Protein AF-A0A7W0FIK3-F1 (afdb_monomer)

Solvent-accessible surface area (backbone atoms only — not comparable to full-atom values): 3808 Å² total; per-residue (Å²): 135,86,75,79,78,76,83,75,84,68,86,54,54,73,44,67,43,56,35,42,36,86,38,34,70,57,49,54,55,50,51,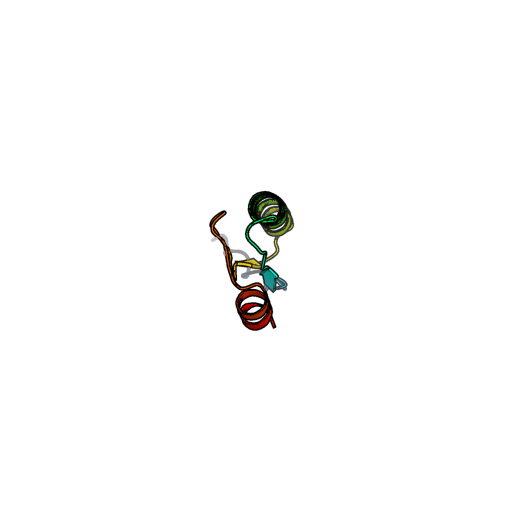52,54,41,45,74,75,57,36,43,76,44,80,44,33,42,89,48,76,53,96,66,68,52,69,61,27,52,59,63,50,109

Mean predicted aligned error: 8.84 Å

Sequence (62 aa):
MQTPPPPAVSNKKVIAIGTDHGGVDLKAALKADLIEQGYEVVDCGTNTKDAVDYPDIALAVA

Structure (mmCIF, N/CA/C/O backbone):
data_AF-A0A7W0FIK3-F1
#
_entry.id   AF-A0A7W0FIK3-F1
#
loop_
_atom_site.group_PDB
_atom_site.id
_atom_site.type_symbol
_atom_site.label_atom_id
_atom_site.label_alt_id
_atom_site.label_comp_id
_atom_site.label_asym_id
_atom_site.label_entity_id
_atom_site.label_seq_id
_atom_site.pdbx_PDB_ins_code
_atom_site.Cartn_x
_atom_site.Cartn_y
_atom_site.Cartn_z
_atom_site.occupancy
_atom_site.B_iso_or_equiv
_atom_site.auth_seq_id
_atom_site.auth_comp_id
_atom_site.auth_asym_id
_atom_site.auth_atom_id
_atom_site.pdbx_PDB_model_num
ATOM 1 N N . MET A 1 1 ? -9.455 -2.975 43.593 1.00 56.00 1 MET A N 1
ATOM 2 C CA . MET A 1 1 ? -9.637 -3.884 42.444 1.00 56.00 1 MET A CA 1
ATOM 3 C C . MET A 1 1 ? -10.042 -3.019 41.257 1.00 56.00 1 MET A C 1
ATOM 5 O O . MET A 1 1 ? -11.211 -2.687 41.144 1.00 56.00 1 MET A O 1
ATOM 9 N N . GLN A 1 2 ? -9.084 -2.516 40.470 1.00 46.06 2 GLN A N 1
ATOM 10 C CA . GLN A 1 2 ? -9.414 -1.787 39.238 1.00 46.06 2 GLN A CA 1
ATOM 11 C C . GLN A 1 2 ? -9.727 -2.832 38.169 1.00 46.06 2 GLN A C 1
ATOM 13 O O . GLN A 1 2 ? -8.871 -3.643 37.827 1.00 46.06 2 GLN A O 1
ATOM 18 N N . THR A 1 3 ? -10.970 -2.866 37.709 1.00 53.09 3 THR A N 1
ATOM 19 C CA . THR A 1 3 ? -11.364 -3.635 36.530 1.00 53.09 3 THR A CA 1
ATOM 20 C C . THR A 1 3 ? -10.672 -3.042 35.299 1.00 53.09 3 THR A C 1
ATOM 22 O O . THR A 1 3 ? -10.702 -1.816 35.154 1.00 53.09 3 THR A O 1
ATOM 25 N N . PRO A 1 4 ? -10.062 -3.848 34.412 1.00 65.94 4 PRO A N 1
ATOM 26 C CA . PRO A 1 4 ? -9.592 -3.338 33.131 1.00 65.94 4 PRO A CA 1
ATOM 27 C C . PRO A 1 4 ? -10.796 -2.820 32.323 1.00 65.94 4 PRO A C 1
ATOM 29 O O . PRO A 1 4 ? -11.877 -3.415 32.401 1.00 65.94 4 PRO A O 1
ATOM 32 N N . PRO A 1 5 ? -10.652 -1.705 31.584 1.00 59.00 5 PRO A N 1
ATOM 33 C CA . PRO A 1 5 ? -11.714 -1.211 30.719 1.00 59.00 5 PRO A CA 1
ATOM 34 C C . PRO A 1 5 ? -12.080 -2.289 29.682 1.00 59.00 5 PRO A C 1
ATOM 36 O O . PRO A 1 5 ? -11.200 -3.042 29.252 1.00 59.00 5 PRO A O 1
ATOM 39 N N . PRO A 1 6 ? -13.360 -2.402 29.286 1.00 60.00 6 PRO A N 1
ATOM 40 C CA . PRO A 1 6 ? -13.774 -3.341 28.249 1.00 60.00 6 PRO A CA 1
ATOM 41 C C . PRO A 1 6 ? -12.975 -3.072 26.964 1.00 60.00 6 PRO A C 1
ATOM 43 O O . PRO A 1 6 ? -12.684 -1.906 26.680 1.00 60.00 6 PRO A O 1
ATOM 46 N N . PRO A 1 7 ? -12.606 -4.106 26.181 1.00 58.12 7 PRO A N 1
ATOM 47 C CA . PRO A 1 7 ? -11.958 -3.890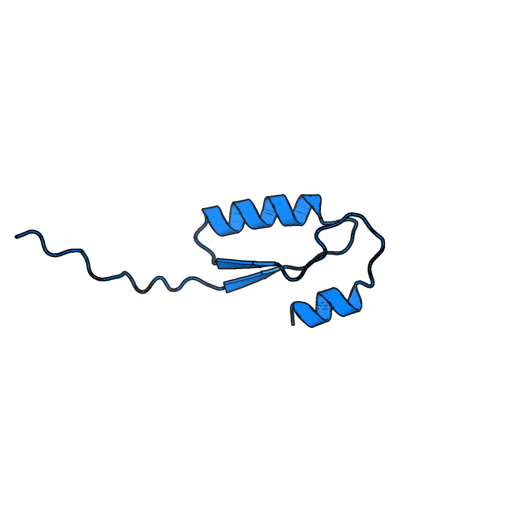 24.899 1.00 58.12 7 PRO A CA 1
ATOM 48 C C . PRO A 1 7 ? -12.933 -3.080 24.053 1.00 58.12 7 PRO A C 1
ATOM 50 O O . PRO A 1 7 ? -14.019 -3.555 23.716 1.00 58.12 7 PRO A O 1
ATOM 53 N N . ALA A 1 8 ? -12.584 -1.823 23.784 1.00 58.59 8 ALA A N 1
ATOM 54 C CA . ALA A 1 8 ? -13.326 -1.019 22.840 1.00 58.59 8 ALA A CA 1
ATOM 55 C C . ALA A 1 8 ? -13.326 -1.819 21.538 1.00 58.59 8 ALA A C 1
ATOM 57 O O . ALA A 1 8 ? -12.264 -2.110 20.985 1.00 58.59 8 ALA A O 1
ATOM 58 N N . VAL A 1 9 ? -14.504 -2.249 21.093 1.00 53.31 9 VAL A N 1
ATOM 59 C CA . VAL A 1 9 ? -14.692 -2.779 19.746 1.00 53.31 9 VAL A CA 1
ATOM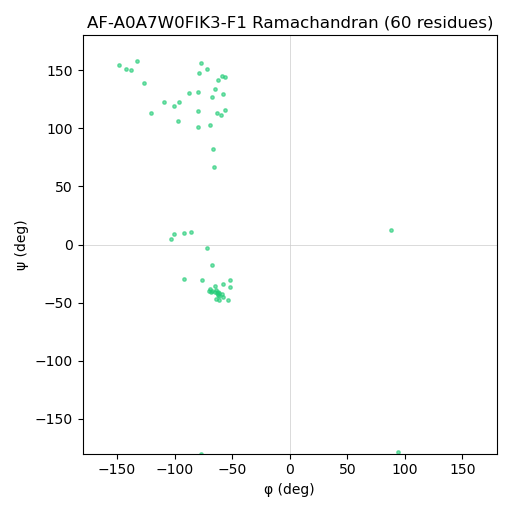 60 C C . VAL A 1 9 ? -14.471 -1.592 18.820 1.00 53.31 9 VAL A C 1
ATOM 62 O O . VAL A 1 9 ? -15.388 -0.857 18.464 1.00 53.31 9 VAL A O 1
ATOM 65 N N . SER A 1 10 ? -13.200 -1.314 18.547 1.00 59.31 10 SER A N 1
ATOM 66 C CA . SER A 1 10 ? -12.787 -0.323 17.578 1.00 59.31 10 SER A CA 1
ATOM 67 C C . SER A 1 10 ? -13.299 -0.830 16.243 1.00 59.31 10 SER A C 1
ATOM 69 O O . SER A 1 10 ? -12.837 -1.865 15.764 1.00 59.31 10 SER A O 1
ATOM 71 N N . ASN A 1 11 ? -14.253 -0.116 15.643 1.00 64.69 11 ASN A N 1
ATOM 72 C CA . ASN A 1 11 ? -14.608 -0.263 14.232 1.00 64.69 11 ASN A CA 1
ATOM 73 C C . ASN A 1 11 ? -13.408 0.194 13.383 1.00 64.69 11 ASN A C 1
ATOM 75 O O . ASN A 1 11 ? -13.438 1.232 12.721 1.00 64.69 11 ASN A O 1
ATOM 79 N N . LYS A 1 12 ? -12.311 -0.559 13.468 1.00 67.56 12 LYS A N 1
ATOM 80 C CA . LYS A 1 12 ? -11.087 -0.352 12.716 1.00 67.56 12 LYS A CA 1
ATOM 81 C C . LYS A 1 12 ? -11.427 -0.691 11.277 1.00 67.56 12 LYS A C 1
ATOM 83 O O . LYS A 1 12 ? -11.610 -1.854 10.929 1.00 67.56 12 LYS A O 1
ATOM 88 N N . LYS A 1 13 ? -11.619 0.337 10.453 1.00 85.00 13 LYS A N 1
ATOM 89 C CA . LYS A 1 13 ? -11.795 0.124 9.019 1.00 85.00 13 LYS A CA 1
ATOM 90 C C . LYS A 1 13 ? -10.465 -0.382 8.475 1.00 85.00 13 LYS A C 1
ATOM 92 O O . LYS A 1 13 ? -9.423 0.227 8.722 1.00 85.00 13 LYS A O 1
ATOM 97 N N . VAL A 1 14 ? -10.531 -1.512 7.786 1.00 91.31 14 VAL A N 1
ATOM 98 C CA . VAL A 1 14 ? -9.379 -2.122 7.132 1.00 91.31 14 VAL A CA 1
ATOM 99 C C . VAL A 1 14 ? -9.256 -1.518 5.739 1.00 91.31 14 VAL A C 1
ATOM 101 O O . VAL A 1 14 ? -10.246 -1.439 5.011 1.00 91.31 14 VAL A O 1
ATOM 104 N N . ILE A 1 15 ? -8.060 -1.059 5.387 1.00 90.56 15 ILE A N 1
ATOM 105 C CA . ILE A 1 15 ? -7.748 -0.446 4.097 1.00 90.56 15 ILE A CA 1
ATOM 106 C C . ILE A 1 15 ? -6.661 -1.287 3.436 1.00 90.56 15 ILE A C 1
ATOM 108 O O . ILE A 1 15 ? -5.531 -1.337 3.921 1.00 90.56 15 ILE A O 1
ATOM 112 N N . ALA A 1 16 ? -7.001 -1.937 2.326 1.00 92.12 16 ALA A N 1
ATOM 113 C CA . ALA A 1 16 ? -6.018 -2.545 1.440 1.00 92.12 16 ALA A CA 1
ATOM 114 C C . ALA A 1 16 ? -5.397 -1.460 0.551 1.00 92.12 16 ALA A C 1
ATOM 116 O O . ALA A 1 16 ? -6.115 -0.650 -0.038 1.00 92.12 16 ALA A O 1
ATOM 117 N N . ILE A 1 17 ? -4.069 -1.428 0.464 1.00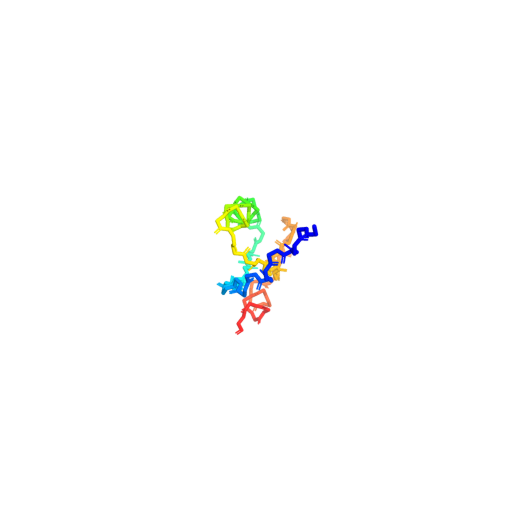 91.25 17 IL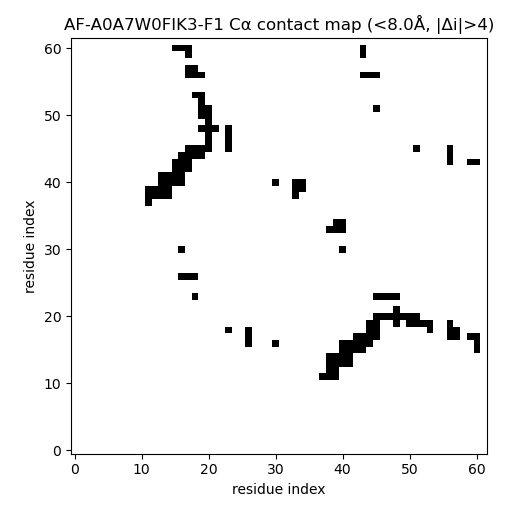E A N 1
ATOM 118 C CA . ILE A 1 17 ? -3.333 -0.499 -0.395 1.00 91.25 17 ILE A CA 1
ATOM 119 C C . ILE A 1 17 ? -2.377 -1.266 -1.299 1.00 91.25 17 ILE A C 1
ATOM 121 O O . ILE A 1 17 ? -1.698 -2.196 -0.862 1.00 91.25 17 ILE A O 1
ATOM 125 N N . GLY A 1 18 ? -2.306 -0.836 -2.556 1.00 89.00 18 GLY A N 1
ATOM 126 C CA . GLY A 1 18 ? -1.380 -1.366 -3.542 1.00 89.00 18 GLY A CA 1
ATOM 127 C C . GLY A 1 18 ? -0.841 -0.268 -4.458 1.00 89.00 18 GLY A C 1
ATOM 128 O O . GLY A 1 18 ? -1.510 0.739 -4.679 1.00 89.00 18 GLY A O 1
ATOM 129 N N . THR A 1 19 ? 0.376 -0.435 -4.967 1.00 86.62 19 THR A N 1
ATOM 130 C CA . THR A 1 19 ? 1.041 0.510 -5.876 1.00 86.62 19 THR A CA 1
ATOM 131 C C . THR A 1 19 ? 1.965 -0.202 -6.856 1.00 86.62 19 THR A C 1
ATOM 133 O O . THR A 1 19 ? 2.506 -1.258 -6.540 1.00 86.62 19 THR A O 1
ATOM 136 N N . ASP A 1 20 ? 2.216 0.403 -8.015 1.00 85.06 20 ASP A N 1
ATOM 137 C CA . ASP A 1 20 ? 3.347 0.031 -8.866 1.00 85.06 20 ASP A CA 1
ATOM 138 C C . ASP A 1 20 ? 4.685 0.582 -8.328 1.00 85.06 20 ASP A C 1
ATOM 140 O O . ASP A 1 20 ? 4.743 1.280 -7.310 1.00 85.06 20 ASP A O 1
ATOM 144 N N . HIS A 1 21 ? 5.767 0.287 -9.049 1.00 84.19 21 HIS A N 1
ATOM 145 C CA . HIS A 1 21 ? 7.133 0.732 -8.766 1.00 84.19 21 HIS A CA 1
ATOM 146 C C . HIS A 1 21 ? 7.289 2.250 -8.559 1.00 84.19 21 HIS A C 1
ATOM 148 O O . HIS A 1 21 ? 8.156 2.676 -7.792 1.00 84.19 21 HIS A O 1
ATOM 154 N N . GLY A 1 22 ? 6.459 3.070 -9.214 1.00 83.50 22 GLY A N 1
ATOM 155 C CA . GLY A 1 22 ? 6.519 4.528 -9.118 1.00 83.50 22 GLY A CA 1
ATOM 156 C C . GLY A 1 22 ? 5.942 5.070 -7.810 1.00 83.50 22 GLY A C 1
ATOM 157 O O . GLY A 1 22 ? 6.409 6.093 -7.310 1.00 83.50 22 GLY A O 1
ATOM 158 N N . GLY A 1 23 ? 4.957 4.384 -7.226 1.00 84.06 23 GLY A N 1
ATOM 159 C CA . GLY A 1 23 ? 4.254 4.858 -6.029 1.00 84.06 23 GLY A CA 1
ATOM 160 C C . GLY A 1 23 ? 4.691 4.227 -4.703 1.00 84.06 23 GLY A C 1
ATOM 161 O O . GLY A 1 23 ? 4.049 4.484 -3.686 1.00 84.06 23 GLY A O 1
ATOM 162 N N . VAL A 1 24 ? 5.782 3.449 -4.662 1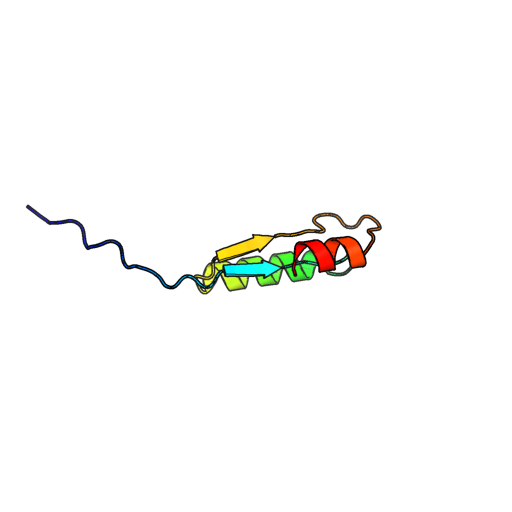.00 87.50 24 VAL A N 1
ATOM 163 C CA . VAL A 1 24 ? 6.296 2.802 -3.429 1.00 87.50 24 VAL A CA 1
ATOM 164 C C . VAL A 1 24 ? 6.518 3.805 -2.294 1.00 87.50 24 VAL A C 1
ATOM 166 O O . VAL A 1 24 ? 6.064 3.576 -1.171 1.00 87.50 24 VAL A O 1
ATOM 169 N N . ASP A 1 25 ? 7.173 4.931 -2.588 1.00 89.25 25 ASP A N 1
ATOM 170 C CA . ASP A 1 25 ? 7.494 5.948 -1.579 1.00 89.25 25 ASP A CA 1
ATOM 171 C C . ASP A 1 25 ? 6.218 6.640 -1.060 1.00 89.25 25 ASP A C 1
ATOM 173 O O . ASP A 1 25 ? 6.054 6.850 0.143 1.00 89.25 25 ASP A O 1
ATOM 177 N N . LEU A 1 26 ? 5.265 6.930 -1.955 1.00 90.69 26 LEU A N 1
ATOM 178 C CA . LEU A 1 26 ? 3.983 7.541 -1.596 1.00 90.69 26 LEU A CA 1
ATOM 179 C C . LEU A 1 26 ? 3.106 6.583 -0.780 1.00 90.69 26 LEU A C 1
ATOM 181 O O . LEU A 1 26 ? 2.497 6.993 0.208 1.00 90.69 26 LEU A O 1
ATOM 185 N N . LYS A 1 27 ? 3.073 5.298 -1.149 1.00 90.81 27 LYS A N 1
ATOM 186 C CA . LYS A 1 27 ? 2.364 4.256 -0.402 1.00 90.81 27 LYS A CA 1
ATOM 187 C C . LYS A 1 27 ? 2.891 4.154 1.027 1.00 90.81 27 LYS A C 1
ATOM 189 O O . LYS A 1 27 ? 2.095 4.041 1.954 1.00 90.81 27 LYS A O 1
ATOM 194 N N . ALA A 1 28 ? 4.209 4.219 1.220 1.00 90.25 28 ALA A N 1
ATOM 195 C CA . ALA A 1 28 ? 4.809 4.184 2.551 1.00 90.25 28 ALA A CA 1
ATOM 196 C C . ALA A 1 28 ? 4.372 5.383 3.413 1.00 90.25 28 ALA A C 1
ATOM 198 O O . ALA A 1 28 ? 4.004 5.193 4.573 1.00 90.25 28 ALA A O 1
ATOM 199 N N . ALA A 1 29 ? 4.342 6.590 2.837 1.00 93.12 29 ALA A N 1
ATOM 200 C CA . ALA A 1 29 ? 3.852 7.785 3.524 1.00 93.12 29 ALA A CA 1
ATOM 201 C C . ALA A 1 29 ? 2.355 7.682 3.881 1.00 93.12 29 ALA A C 1
ATOM 203 O O . ALA A 1 29 ? 1.979 7.912 5.028 1.00 93.12 29 ALA A O 1
ATOM 204 N N . LEU A 1 30 ? 1.510 7.259 2.933 1.00 92.06 30 LEU A N 1
ATOM 205 C CA . LEU A 1 30 ? 0.072 7.049 3.154 1.00 92.06 30 LEU A CA 1
ATOM 206 C C . LEU A 1 30 ? -0.203 5.977 4.210 1.00 92.06 30 LEU A C 1
ATOM 208 O O . LEU A 1 30 ? -1.069 6.152 5.058 1.00 92.06 30 LEU A O 1
ATOM 212 N N . LYS A 1 31 ? 0.541 4.869 4.186 1.00 91.88 31 LYS A N 1
ATOM 213 C CA . LYS A 1 31 ? 0.427 3.797 5.179 1.00 91.88 31 LYS A CA 1
ATOM 214 C C . LYS A 1 31 ? 0.676 4.314 6.591 1.00 91.88 31 LYS A C 1
ATOM 216 O O . LYS A 1 31 ? -0.079 3.960 7.491 1.00 91.88 31 LYS A O 1
ATOM 221 N N . ALA A 1 32 ? 1.716 5.127 6.779 1.00 92.19 32 ALA A N 1
ATOM 222 C CA . ALA A 1 32 ? 2.021 5.722 8.076 1.00 92.19 32 ALA A CA 1
ATOM 223 C C . ALA A 1 32 ? 0.869 6.615 8.559 1.00 92.19 32 ALA A C 1
ATOM 225 O O . ALA A 1 32 ? 0.389 6.428 9.673 1.00 92.19 32 ALA A O 1
ATOM 226 N N . ASP A 1 33 ? 0.368 7.492 7.688 1.00 93.62 33 ASP A N 1
ATOM 227 C CA . ASP A 1 33 ? -0.738 8.405 7.991 1.00 93.62 33 ASP A CA 1
ATOM 228 C C . ASP A 1 33 ? -2.039 7.655 8.343 1.00 93.62 33 ASP A C 1
ATOM 230 O O . ASP A 1 33 ? -2.680 7.931 9.356 1.00 93.62 33 ASP A O 1
ATOM 234 N N . LEU A 1 34 ? -2.389 6.615 7.579 1.00 90.12 34 LEU A N 1
ATOM 235 C CA . LEU A 1 34 ? -3.562 5.776 7.842 1.00 90.12 34 LEU A CA 1
ATOM 236 C C . LEU A 1 34 ? -3.455 5.022 9.177 1.00 90.12 34 LEU A C 1
ATOM 238 O O . LEU A 1 34 ? -4.434 4.934 9.920 1.00 90.12 34 LEU A O 1
ATOM 242 N N . ILE A 1 35 ? -2.277 4.488 9.503 1.00 89.25 35 ILE A N 1
ATOM 243 C CA . ILE A 1 35 ? -2.046 3.824 10.793 1.00 89.25 35 ILE A CA 1
ATOM 244 C C . ILE A 1 35 ? -2.165 4.834 11.941 1.00 89.25 35 ILE A C 1
ATOM 246 O O . ILE A 1 35 ? -2.772 4.518 12.965 1.00 89.25 35 ILE A O 1
ATOM 250 N N . GLU A 1 36 ? -1.636 6.047 11.767 1.00 90.94 36 GLU A N 1
ATOM 251 C CA . GLU A 1 36 ? -1.698 7.122 12.764 1.00 90.94 36 GLU A CA 1
ATOM 252 C C . GLU A 1 36 ? -3.141 7.593 13.011 1.00 90.94 36 GLU A C 1
ATOM 254 O O . GLU A 1 36 ? -3.543 7.823 14.151 1.00 90.94 36 GLU A O 1
ATOM 259 N N . GLN A 1 37 ? -3.970 7.604 11.964 1.00 88.75 37 GLN A N 1
ATOM 260 C CA . GLN A 1 37 ? -5.412 7.844 12.056 1.00 88.75 37 GLN A CA 1
ATOM 261 C C . GLN A 1 37 ? -6.207 6.672 12.676 1.00 88.75 37 GLN A C 1
ATOM 263 O O . GLN A 1 37 ? -7.421 6.777 12.870 1.00 88.75 37 GLN A O 1
ATOM 268 N N . GLY A 1 38 ? -5.550 5.557 13.012 1.00 89.31 38 GLY A N 1
ATOM 269 C CA . GLY A 1 38 ? -6.162 4.405 13.674 1.00 89.31 38 GLY A CA 1
ATOM 270 C C . GLY A 1 38 ? -6.781 3.372 12.729 1.00 89.31 38 GLY A C 1
ATOM 271 O O . GLY A 1 38 ? -7.496 2.484 13.204 1.00 89.31 38 GLY A O 1
ATOM 272 N N . TYR A 1 39 ? -6.507 3.450 11.423 1.00 90.75 39 TYR A N 1
ATOM 273 C CA . TYR A 1 39 ? -6.906 2.429 10.456 1.00 90.75 39 TYR A CA 1
ATOM 274 C C . TYR A 1 39 ? -5.996 1.201 10.529 1.00 90.75 39 TYR A C 1
ATOM 276 O O . TYR A 1 39 ? -4.845 1.256 10.965 1.00 90.75 39 TYR A O 1
ATOM 284 N N . GLU A 1 40 ? -6.523 0.065 10.086 1.00 90.44 40 GLU A N 1
ATOM 285 C CA . GLU A 1 40 ? -5.718 -1.127 9.850 1.00 90.44 40 GLU A CA 1
ATOM 286 C C . GLU A 1 40 ? -5.357 -1.183 8.369 1.00 90.44 40 GLU A C 1
ATOM 288 O O . GLU A 1 40 ? -6.243 -1.144 7.520 1.00 90.44 40 GLU A O 1
ATOM 293 N N . VAL A 1 41 ? -4.065 -1.228 8.048 1.00 90.69 41 VAL A N 1
ATOM 294 C CA . VAL A 1 41 ? -3.595 -1.162 6.660 1.00 90.69 41 VAL A CA 1
ATOM 295 C C . VAL A 1 41 ? -3.049 -2.514 6.221 1.00 90.69 41 VAL A C 1
ATOM 297 O O . VAL A 1 41 ? -2.100 -3.024 6.820 1.00 90.69 41 VAL A O 1
ATOM 300 N N . VAL A 1 42 ? -3.616 -3.060 5.147 1.00 90.94 42 VAL A N 1
ATOM 301 C CA . VAL A 1 42 ? -3.146 -4.277 4.476 1.00 90.94 42 VAL A CA 1
ATOM 302 C C . VAL A 1 42 ? -2.359 -3.862 3.239 1.00 90.94 42 VAL A C 1
ATOM 304 O O . VAL A 1 42 ? -2.869 -3.180 2.358 1.00 90.94 42 VAL A O 1
ATOM 307 N N . ASP A 1 43 ? -1.088 -4.237 3.198 1.00 88.44 43 ASP A N 1
ATOM 308 C CA . ASP A 1 43 ? -0.174 -3.859 2.126 1.00 88.44 43 ASP A CA 1
ATOM 309 C C . ASP A 1 43 ? -0.081 -4.987 1.097 1.00 88.44 43 ASP A C 1
ATOM 311 O O . ASP A 1 43 ? 0.544 -6.017 1.358 1.00 88.44 43 ASP A O 1
ATOM 315 N N . CYS A 1 44 ? -0.707 -4.791 -0.062 1.00 87.12 44 CYS A N 1
ATOM 316 C CA . CYS A 1 44 ? -0.777 -5.782 -1.136 1.00 87.12 44 CYS A CA 1
ATOM 317 C C . CYS A 1 44 ? 0.367 -5.642 -2.158 1.00 87.12 44 CYS A C 1
ATOM 319 O O . CYS A 1 44 ? 0.357 -6.302 -3.194 1.00 87.12 44 CYS A O 1
ATOM 321 N N . GLY A 1 45 ? 1.374 -4.808 -1.870 1.00 81.81 45 GLY A N 1
ATOM 322 C CA . GLY A 1 45 ? 2.526 -4.586 -2.744 1.00 81.81 45 GLY A CA 1
ATOM 323 C C . GLY A 1 45 ? 2.356 -3.385 -3.681 1.00 81.81 45 GLY A C 1
ATOM 324 O O . GLY A 1 45 ? 1.420 -2.619 -3.574 1.00 81.81 45 GLY A O 1
ATOM 325 N N . THR A 1 46 ? 3.302 -3.079 -4.550 1.00 82.69 46 THR A N 1
ATOM 326 C CA . THR A 1 46 ? 4.667 -3.587 -4.562 1.00 82.69 46 THR A CA 1
ATOM 327 C C . THR A 1 46 ? 5.501 -2.850 -3.517 1.00 82.69 46 THR A C 1
ATOM 329 O O . THR A 1 46 ? 5.235 -1.694 -3.186 1.00 82.69 46 THR A O 1
ATOM 332 N N . ASN A 1 47 ? 6.470 -3.550 -2.928 1.00 82.00 47 ASN A N 1
ATOM 333 C CA . ASN A 1 47 ? 7.346 -3.028 -1.867 1.00 82.00 47 ASN A CA 1
ATOM 334 C C . ASN A 1 47 ? 8.746 -2.667 -2.379 1.00 82.00 47 ASN A C 1
ATOM 336 O O . ASN A 1 47 ? 9.627 -2.333 -1.591 1.00 82.00 47 ASN A O 1
ATOM 340 N N . THR A 1 48 ? 8.957 -2.763 -3.689 1.00 78.75 48 THR A N 1
ATOM 341 C CA . THR A 1 48 ? 10.246 -2.555 -4.345 1.00 78.75 48 THR A CA 1
ATOM 342 C C . THR A 1 48 ? 10.087 -1.645 -5.557 1.00 78.75 48 THR A C 1
ATOM 344 O O . THR A 1 48 ? 9.003 -1.495 -6.104 1.00 78.75 48 THR A O 1
ATOM 347 N N . LYS A 1 49 ? 11.168 -1.003 -5.997 1.00 80.00 49 LYS A N 1
ATOM 348 C CA . LYS A 1 49 ? 11.142 -0.143 -7.195 1.00 80.00 49 LYS A CA 1
ATOM 349 C C . LYS A 1 49 ? 11.365 -0.931 -8.489 1.00 80.00 49 LYS A C 1
ATOM 351 O O . LYS A 1 49 ? 11.608 -0.337 -9.535 1.00 80.00 49 LYS A O 1
ATOM 356 N N . ASP A 1 50 ? 11.319 -2.256 -8.405 1.00 80.12 50 ASP A N 1
ATOM 357 C CA . ASP A 1 50 ? 11.480 -3.130 -9.556 1.00 80.12 50 ASP A CA 1
ATOM 358 C C . ASP A 1 50 ? 10.245 -3.060 -10.449 1.00 80.12 50 ASP A C 1
ATOM 360 O O . ASP A 1 50 ? 9.134 -2.819 -9.978 1.00 80.12 50 ASP A O 1
ATOM 364 N N . ALA A 1 51 ? 10.441 -3.285 -11.746 1.00 81.38 51 ALA A N 1
ATOM 365 C CA . ALA A 1 51 ? 9.331 -3.377 -12.681 1.00 81.38 51 ALA A CA 1
ATOM 366 C C . ALA A 1 51 ? 8.373 -4.495 -12.244 1.00 81.38 51 ALA A C 1
ATOM 368 O O . ALA A 1 51 ? 8.794 -5.622 -11.984 1.00 81.38 51 ALA A O 1
ATOM 369 N N . VAL A 1 52 ? 7.087 -4.161 -12.169 1.00 78.94 52 VAL A N 1
ATOM 370 C CA . VAL A 1 52 ? 6.018 -5.060 -11.736 1.00 78.94 52 VAL A CA 1
ATOM 371 C C . VAL A 1 52 ? 4.798 -4.898 -12.623 1.00 78.94 52 VAL A C 1
ATOM 373 O O . VAL A 1 52 ? 4.525 -3.803 -13.122 1.00 78.94 52 VAL A O 1
ATOM 376 N N . ASP A 1 53 ? 4.044 -5.981 -12.768 1.00 83.00 53 ASP A N 1
ATOM 377 C CA . ASP A 1 53 ? 2.781 -5.985 -13.490 1.00 83.00 53 ASP A CA 1
ATOM 378 C C . ASP A 1 53 ? 1.672 -5.418 -12.595 1.00 83.00 53 ASP A C 1
ATOM 380 O O . ASP A 1 53 ? 1.136 -6.074 -11.703 1.00 83.00 53 ASP A O 1
ATOM 384 N N . TYR A 1 54 ? 1.319 -4.152 -12.831 1.00 77.19 54 TYR A N 1
ATOM 385 C CA . TYR A 1 54 ? 0.277 -3.446 -12.077 1.00 77.19 54 TYR A CA 1
ATOM 386 C C . TYR A 1 54 ? -1.077 -4.189 -11.983 1.00 77.19 54 TYR A C 1
ATOM 388 O O . TYR A 1 54 ? -1.692 -4.1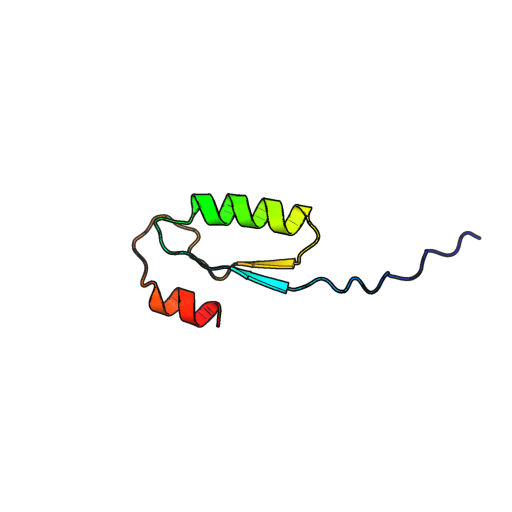25 -10.916 1.00 77.19 54 TYR A O 1
ATOM 396 N N . PRO A 1 55 ? -1.556 -4.919 -13.017 1.00 84.56 55 PRO A N 1
ATOM 397 C CA . PRO A 1 55 ? -2.792 -5.697 -12.914 1.00 84.56 55 PRO A CA 1
ATOM 398 C C . PRO A 1 55 ? -2.788 -6.747 -11.794 1.00 84.56 55 PRO A C 1
ATOM 400 O O . PRO A 1 55 ? -3.825 -6.944 -11.162 1.00 84.56 55 PRO A O 1
ATOM 403 N N . ASP A 1 56 ? -1.641 -7.368 -11.498 1.00 84.62 56 ASP A N 1
ATOM 404 C CA . ASP A 1 56 ? -1.529 -8.362 -10.421 1.00 84.62 56 ASP A CA 1
ATOM 405 C C . ASP A 1 56 ? -1.685 -7.704 -9.046 1.00 84.62 56 ASP A C 1
ATOM 407 O O . ASP A 1 56 ? -2.341 -8.234 -8.147 1.00 84.62 56 ASP A O 1
ATOM 411 N N . ILE A 1 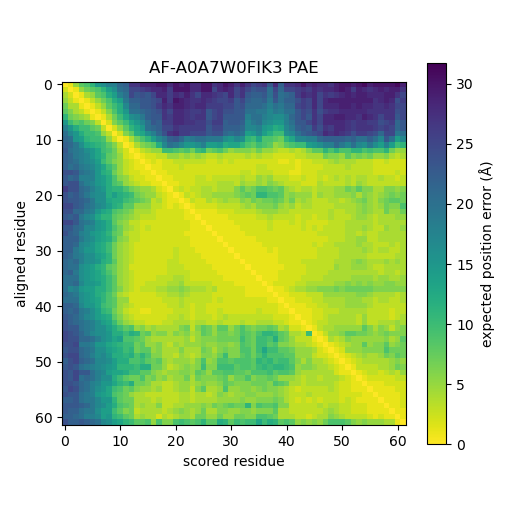57 ? -1.133 -6.499 -8.899 1.00 82.62 57 ILE A N 1
ATOM 412 C CA . ILE A 1 57 ? -1.231 -5.704 -7.671 1.00 82.62 57 ILE A CA 1
ATOM 413 C C . ILE A 1 57 ? -2.657 -5.188 -7.483 1.00 82.62 57 ILE A C 1
ATOM 415 O O . ILE A 1 57 ? -3.181 -5.218 -6.372 1.00 82.62 57 ILE A O 1
ATOM 419 N N . ALA A 1 58 ? -3.312 -4.756 -8.563 1.00 82.19 58 ALA A N 1
ATOM 420 C CA . ALA A 1 58 ? -4.710 -4.343 -8.525 1.00 82.19 58 ALA A CA 1
ATOM 421 C C . ALA A 1 58 ? -5.634 -5.506 -8.126 1.00 82.19 58 ALA A C 1
ATOM 423 O O . ALA A 1 58 ? -6.536 -5.312 -7.313 1.00 82.19 58 ALA A O 1
ATOM 424 N N . LEU A 1 59 ? -5.379 -6.716 -8.637 1.00 86.50 59 LEU A N 1
ATOM 425 C CA . LEU A 1 59 ? -6.122 -7.918 -8.254 1.00 86.50 59 LEU A CA 1
ATOM 426 C C . LEU A 1 59 ? -5.928 -8.272 -6.775 1.00 86.50 59 LEU A C 1
ATOM 428 O O . LEU A 1 59 ? -6.885 -8.664 -6.122 1.00 86.50 59 LEU A O 1
ATOM 432 N N . ALA A 1 60 ? -4.720 -8.112 -6.231 1.00 82.44 60 ALA A N 1
ATOM 433 C CA . ALA A 1 60 ? -4.450 -8.376 -4.817 1.00 82.44 60 ALA A CA 1
ATOM 434 C C . ALA A 1 60 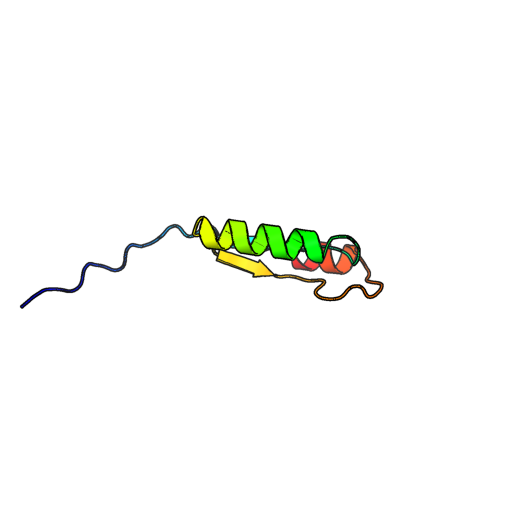? -5.143 -7.384 -3.856 1.00 82.44 60 ALA A C 1
ATOM 436 O O . ALA A 1 60 ? -5.246 -7.665 -2.662 1.00 82.44 60 ALA A O 1
ATOM 437 N N . VAL A 1 61 ? -5.587 -6.223 -4.352 1.00 83.75 61 VAL A N 1
ATOM 438 C CA . VAL A 1 61 ? -6.314 -5.201 -3.577 1.00 83.75 61 VAL A CA 1
ATOM 439 C C . VAL A 1 61 ? -7.841 -5.375 -3.649 1.00 83.75 61 VAL A C 1
ATOM 441 O O . VAL A 1 61 ? -8.519 -4.971 -2.705 1.00 83.75 61 VAL A O 1
ATOM 444 N N . ALA A 1 62 ? -8.371 -5.917 -4.754 1.00 74.69 62 ALA A N 1
ATOM 445 C CA . ALA A 1 62 ? -9.807 -6.009 -5.059 1.00 74.69 62 ALA A CA 1
ATOM 446 C C . ALA A 1 62 ? -10.549 -7.088 -4.250 1.00 74.69 62 ALA A C 1
ATOM 448 O O . ALA A 1 62 ? -11.704 -6.806 -3.852 1.00 74.69 62 ALA A O 1
#

Radius of gyration: 15.96 Å; Cα contacts (8 Å, |Δi|>4): 74; chains: 1; bounding box: 26×17×56 Å

Secondary structure (DSSP, 8-state):
--PPPP-------EEEE---TTSHHHHHHHHHHHHHTT-EEEE-S--SSS---HHHHHHHH-

Foldseek 3Di:
DDDDPDPPPPPAAEAEDEDFLVCLVVSVVVCVVSVVVVHHYHYLDDNHNDGDDVVSSVVSRD

pLDDT: mean 81.12, std 12.13, range [46.06, 93.62]

Nearest PDB structures (foldseek):
  1o1x-assembly1_A  TM=9.574E-01  e=1.824E-03  Thermotoga maritima
  4lfk-assembly1_B  TM=9.797E-01  e=1.191E-02  Lacticaseibacillus rhamnosus Lc 705
  8t7t-assembly1_B  TM=5.340E-01  e=7.710E-01  Homo sapiens
  7anw-assembly1_A  TM=4.919E-01  e=1.441E+00  Homo sapiens
  4e51-assembly1_A  TM=5.650E-01  e=2.040E+00  Burkholderia thailandensis E264